Protein AF-A0A2G1YP45-F1 (afdb_monomer_lite)

Sequence (117 aa):
YQQYSEYLELEKELKELEDMEASATAVKEVKQEVKEKPKTLKITFKEKIALEKLPQEIEKLELQMEEKNKCLGDPKCYEDIGISQLASELGKLEELYEQKVEELLTIEEKEEEIGLS

pLDDT: mean 83.32, std 13.91, range [46.44, 97.31]

Secondary structure (DSSP, 8-state):
---HHHHHHHHHHHHHHHHHHHHHHTTTTS-----PPP------HHHHHHHHHHHHHHHHHHHHHHHHHHHHT-HHHHHHH-HHHHHHHHHHHHHHHHHHHHHHHHHHHHHHHHHH-

Foldseek 3Di:
DDPPVRVVVVVVVVVVVVVVVVVVVVVPPPDPDPPPPPPLLDQDPVLVVLLVCLVVVLVVLVVVLVVLVVLVVDPVSCVVVPPVNSVVVSVVSVVVSVVSVVSNVVSVVSVVVNVVD

Structure (mmCIF, N/CA/C/O backbone):
data_AF-A0A2G1YP45-F1
#
_entry.id   AF-A0A2G1YP45-F1
#
loop_
_atom_site.group_PDB
_atom_site.id
_atom_site.type_symbol
_atom_site.label_atom_id
_atom_site.label_alt_id
_atom_site.label_comp_id
_atom_site.label_asym_id
_atom_site.label_entity_id
_atom_site.label_seq_id
_atom_site.pdbx_PDB_ins_code
_atom_site.Cartn_x
_atom_site.Cartn_y
_atom_site.Cartn_z
_atom_site.occupancy
_atom_site.B_iso_or_equiv
_atom_site.auth_seq_id
_atom_site.auth_comp_id
_atom_site.auth_asym_id
_atom_site.auth_atom_id
_atom_site.pdbx_PDB_model_num
ATOM 1 N N . TYR A 1 1 ? 13.784 -19.510 39.960 1.00 58.16 1 TYR A N 1
ATOM 2 C CA . TYR A 1 1 ? 14.522 -18.855 41.055 1.00 58.16 1 TYR A CA 1
ATOM 3 C C . TYR A 1 1 ? 15.089 -17.580 40.462 1.00 58.16 1 TYR A C 1
ATOM 5 O O . TYR A 1 1 ? 16.087 -17.663 39.760 1.00 58.16 1 TYR A O 1
ATOM 13 N N . GLN A 1 2 ? 14.373 -16.461 40.592 1.00 59.72 2 GLN A N 1
ATOM 14 C CA . GLN A 1 2 ? 14.903 -15.157 40.178 1.00 59.72 2 GLN A CA 1
ATOM 15 C C . GLN A 1 2 ? 15.975 -14.744 41.186 1.00 59.72 2 GLN A C 1
ATOM 17 O O . GLN A 1 2 ? 15.852 -15.050 42.376 1.00 59.72 2 GLN A O 1
ATOM 22 N N . GLN A 1 3 ? 17.062 -14.140 40.711 1.00 82.00 3 GLN A N 1
ATOM 23 C CA . GLN A 1 3 ? 18.132 -13.698 41.604 1.00 82.00 3 GLN A CA 1
ATOM 24 C C . GLN A 1 3 ? 17.596 -12.564 42.486 1.00 82.00 3 GLN A C 1
ATOM 26 O O . GLN A 1 3 ? 16.821 -11.730 42.032 1.00 82.00 3 GLN A O 1
ATOM 31 N N . TYR A 1 4 ? 18.008 -12.509 43.753 1.00 80.19 4 TYR A N 1
ATOM 32 C CA . TYR A 1 4 ? 17.551 -11.465 44.683 1.00 80.19 4 TYR A CA 1
ATOM 33 C C . TYR A 1 4 ? 17.834 -10.043 44.158 1.00 80.19 4 TYR A C 1
ATOM 35 O O . TYR A 1 4 ? 17.067 -9.122 44.416 1.00 80.19 4 TYR A O 1
ATOM 43 N N . SER A 1 5 ? 18.898 -9.881 43.366 1.00 82.31 5 SER A N 1
ATOM 44 C CA . SER A 1 5 ? 19.215 -8.633 42.666 1.00 82.31 5 SER A CA 1
ATOM 45 C C . SER A 1 5 ? 18.177 -8.253 41.610 1.00 82.31 5 SER A C 1
ATOM 47 O O . SER A 1 5 ? 17.831 -7.087 41.511 1.00 82.31 5 SER A O 1
ATOM 49 N N . GLU A 1 6 ? 17.662 -9.2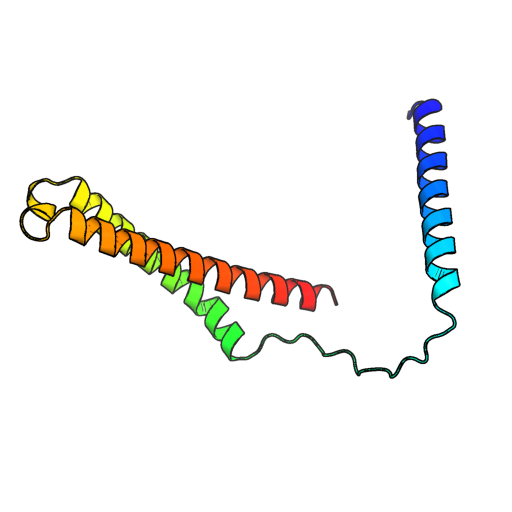32 40.865 1.00 81.62 6 GLU A N 1
ATOM 50 C CA . GLU A 1 6 ? 16.610 -9.038 39.859 1.00 81.62 6 GLU A CA 1
ATOM 51 C C . GLU A 1 6 ? 15.310 -8.578 40.526 1.00 81.62 6 GLU A C 1
ATOM 53 O O . GLU A 1 6 ? 14.677 -7.634 40.072 1.00 81.62 6 GLU A O 1
ATOM 58 N N . TYR A 1 7 ? 14.938 -9.206 41.646 1.00 86.88 7 TYR A N 1
ATOM 59 C CA . TYR A 1 7 ? 13.745 -8.827 42.405 1.00 86.88 7 TYR A CA 1
ATOM 60 C C . TYR A 1 7 ? 13.839 -7.392 42.948 1.00 86.88 7 TYR A C 1
ATOM 62 O O . TYR A 1 7 ? 12.882 -6.628 42.852 1.00 86.88 7 TYR A O 1
ATOM 70 N N . LEU A 1 8 ? 15.005 -7.009 43.475 1.00 86.56 8 LEU A N 1
ATOM 71 C CA . LEU A 1 8 ? 15.242 -5.660 43.993 1.00 86.56 8 LEU A CA 1
ATOM 72 C C . LEU A 1 8 ? 15.204 -4.595 42.883 1.00 86.56 8 LEU A C 1
ATOM 74 O O . LEU A 1 8 ? 14.763 -3.470 43.109 1.00 86.56 8 LEU A O 1
ATOM 78 N N . GLU A 1 9 ? 15.686 -4.944 41.691 1.00 88.50 9 GLU A N 1
ATOM 79 C CA . GLU A 1 9 ? 15.658 -4.069 40.517 1.00 88.50 9 GLU A CA 1
ATOM 80 C C . GLU A 1 9 ? 14.221 -3.868 40.015 1.00 88.50 9 GLU A C 1
ATOM 82 O O . GLU A 1 9 ? 13.802 -2.729 39.818 1.00 88.50 9 GLU A O 1
ATOM 87 N N . LEU A 1 10 ? 13.433 -4.947 39.962 1.00 87.56 10 LEU A N 1
ATOM 88 C CA . LEU A 1 10 ? 11.997 -4.921 39.666 1.00 87.56 10 LEU A CA 1
ATOM 89 C C . LEU A 1 10 ? 11.196 -4.063 40.660 1.00 87.56 10 LEU A C 1
ATOM 91 O O . LEU A 1 10 ? 10.355 -3.273 40.240 1.00 87.56 10 LEU A O 1
ATOM 95 N N . GLU A 1 11 ? 11.453 -4.171 41.969 1.00 86.12 11 GLU A N 1
ATOM 96 C CA . GLU A 1 11 ? 10.784 -3.329 42.978 1.00 86.12 11 GLU A CA 1
ATOM 97 C C . GLU A 1 11 ? 11.096 -1.840 42.793 1.00 86.12 11 GLU A C 1
ATOM 99 O O . GLU A 1 11 ? 10.234 -0.984 43.007 1.00 86.12 11 GLU A O 1
ATOM 104 N N . LYS A 1 12 ? 12.331 -1.521 42.397 1.00 89.56 12 LYS A N 1
ATOM 105 C CA . LYS A 1 12 ? 12.749 -0.143 42.156 1.00 89.56 12 LYS A CA 1
ATOM 106 C C . LYS A 1 12 ? 12.066 0.434 40.915 1.00 89.56 12 LYS A C 1
ATOM 108 O O . LYS A 1 12 ? 11.569 1.555 40.977 1.00 89.56 12 LYS A O 1
ATOM 113 N N . GLU A 1 13 ? 12.005 -0.338 39.835 1.00 88.19 13 GLU A N 1
ATOM 114 C CA . GLU A 1 13 ? 11.351 0.056 38.585 1.00 88.19 13 GLU A CA 1
ATOM 115 C C . GLU A 1 13 ? 9.840 0.266 38.783 1.00 88.19 13 GLU A C 1
ATOM 117 O O . GLU A 1 13 ? 9.288 1.274 38.340 1.00 88.19 13 GLU A O 1
ATOM 122 N N . LEU A 1 14 ? 9.178 -0.614 39.551 1.00 90.12 14 LEU A N 1
ATOM 123 C CA . LEU A 1 14 ? 7.764 -0.452 39.913 1.00 90.12 14 LEU A CA 1
ATOM 124 C C . LEU A 1 14 ? 7.516 0.858 40.671 1.00 90.12 14 LEU A C 1
ATOM 126 O O . LEU A 1 14 ? 6.540 1.560 40.415 1.00 90.12 14 LEU A O 1
ATOM 130 N N . LYS A 1 15 ? 8.419 1.193 41.595 1.00 89.62 15 LYS A N 1
ATOM 131 C CA . LYS A 1 15 ? 8.312 2.397 42.416 1.00 89.62 15 LYS A CA 1
ATOM 132 C C . LYS A 1 15 ? 8.523 3.678 41.613 1.00 89.62 15 LYS A C 1
ATOM 134 O O . LYS A 1 15 ? 7.806 4.651 41.821 1.00 89.62 15 LYS A O 1
ATOM 139 N N . GLU A 1 16 ? 9.468 3.668 40.676 1.00 88.31 16 GLU A N 1
ATOM 140 C CA . GLU A 1 16 ? 9.691 4.787 39.756 1.00 88.31 16 GLU A CA 1
ATOM 141 C C . GLU A 1 16 ? 8.450 5.041 38.875 1.00 88.31 16 GLU A C 1
ATOM 143 O O . GLU A 1 16 ? 8.081 6.198 38.659 1.00 88.31 16 GLU A O 1
ATOM 148 N N . LEU A 1 17 ? 7.750 3.985 38.439 1.00 86.19 17 LEU A N 1
ATOM 149 C CA . LEU A 1 17 ? 6.483 4.099 37.703 1.00 86.19 17 LEU A CA 1
ATOM 150 C C . LEU A 1 17 ? 5.333 4.647 38.566 1.00 86.19 17 LEU A C 1
ATOM 152 O O . LEU A 1 17 ? 4.610 5.536 38.109 1.00 86.19 17 LEU A O 1
ATOM 156 N N . GLU A 1 18 ? 5.181 4.171 39.806 1.00 87.75 18 GLU A N 1
ATOM 157 C CA . GLU A 1 18 ? 4.173 4.688 40.750 1.00 87.75 18 GLU A CA 1
ATOM 158 C C . GLU A 1 18 ? 4.387 6.181 41.048 1.00 87.75 18 GLU A C 1
ATOM 160 O O . GLU A 1 18 ? 3.435 6.967 41.039 1.00 87.75 18 GLU A O 1
ATOM 165 N N . ASP A 1 19 ? 5.638 6.601 41.255 1.00 87.25 19 ASP A N 1
ATOM 166 C CA . ASP A 1 19 ? 5.986 8.001 41.511 1.00 87.25 19 ASP A CA 1
ATOM 167 C C . ASP A 1 19 ? 5.682 8.891 40.288 1.00 87.25 19 ASP A C 1
ATOM 169 O O . ASP A 1 19 ? 5.178 10.016 40.424 1.00 87.25 19 ASP A O 1
ATOM 173 N N . MET A 1 20 ? 5.923 8.383 39.073 1.00 81.00 20 MET A N 1
ATOM 174 C CA . MET A 1 20 ? 5.536 9.063 37.834 1.00 81.00 20 MET A CA 1
ATO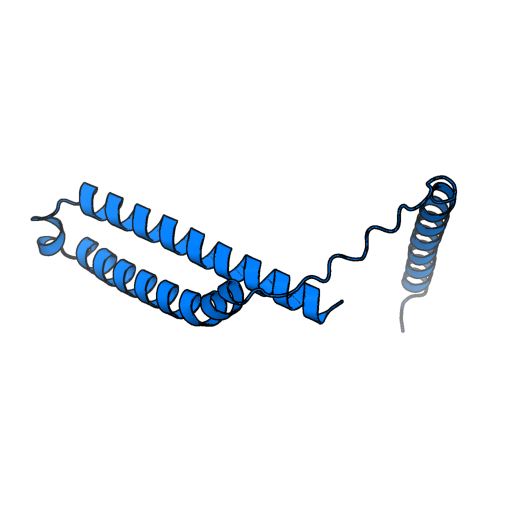M 175 C C . MET A 1 20 ? 4.012 9.209 37.717 1.00 81.00 20 MET A C 1
ATOM 177 O O . MET A 1 20 ? 3.533 10.304 37.404 1.00 81.00 20 MET A O 1
ATOM 181 N N . GLU A 1 21 ? 3.239 8.161 38.011 1.00 79.88 21 GLU A N 1
ATOM 182 C CA . GLU A 1 21 ? 1.771 8.197 37.970 1.00 79.88 21 GLU A CA 1
ATOM 183 C C . GLU A 1 21 ? 1.185 9.170 39.010 1.00 79.88 21 GLU A C 1
ATOM 185 O O . GLU A 1 21 ? 0.291 9.972 38.699 1.00 79.88 21 GLU A O 1
ATOM 190 N N . ALA A 1 22 ? 1.740 9.179 40.224 1.00 80.56 22 ALA A N 1
ATOM 191 C CA . ALA A 1 22 ? 1.368 10.113 41.284 1.00 80.56 22 ALA A CA 1
ATOM 192 C C . ALA A 1 22 ? 1.632 11.575 40.878 1.00 80.56 22 ALA A C 1
ATOM 194 O O . ALA A 1 22 ? 0.812 12.466 41.121 1.00 80.56 22 ALA A O 1
ATOM 195 N N . SER A 1 23 ? 2.750 11.834 40.192 1.00 73.25 23 SER A N 1
ATOM 196 C CA . SER A 1 23 ? 3.065 13.175 39.689 1.00 73.25 23 SER A CA 1
ATOM 197 C C . SER A 1 23 ? 2.133 13.615 38.547 1.00 73.25 23 SER A C 1
ATOM 199 O O . SER A 1 23 ? 1.744 14.783 38.473 1.00 73.25 23 SER A O 1
ATOM 201 N N . ALA A 1 24 ? 1.705 12.680 37.692 1.00 71.31 24 ALA A N 1
ATOM 202 C CA . ALA A 1 24 ? 0.802 12.944 36.573 1.00 71.31 24 ALA A CA 1
ATOM 203 C C . ALA A 1 24 ? -0.658 13.167 37.010 1.00 71.31 24 ALA A C 1
ATOM 205 O O . ALA A 1 24 ? -1.412 13.871 36.330 1.00 71.31 24 ALA A O 1
ATOM 206 N N . THR A 1 25 ? -1.075 12.587 38.139 1.00 64.50 25 THR A N 1
ATOM 207 C CA . THR A 1 25 ? -2.427 12.751 38.699 1.00 64.50 25 THR A CA 1
ATOM 208 C C . THR A 1 25 ? -2.592 14.059 39.477 1.00 64.50 25 THR A C 1
ATOM 210 O O . THR A 1 25 ? -3.642 14.691 39.361 1.00 64.50 25 THR A O 1
ATOM 213 N N . ALA A 1 26 ? -1.545 14.555 40.148 1.00 59.69 26 ALA A N 1
ATOM 214 C CA . ALA A 1 26 ? -1.579 15.827 40.884 1.00 59.69 26 ALA A CA 1
ATOM 215 C C . ALA A 1 26 ? -1.804 17.081 40.002 1.00 59.69 26 ALA A C 1
ATOM 217 O O . ALA A 1 26 ? -2.209 18.129 40.500 1.00 59.69 26 ALA A O 1
ATOM 218 N N . VAL A 1 27 ? -1.583 16.994 38.683 1.00 55.94 27 VAL A N 1
ATOM 219 C CA . VAL A 1 27 ? -1.770 18.116 37.736 1.00 55.94 27 VAL A CA 1
ATOM 220 C C . VAL A 1 27 ? -3.207 18.187 37.180 1.00 55.94 27 VAL A C 1
ATOM 222 O O . VAL A 1 27 ? -3.584 19.176 36.549 1.00 55.94 27 VAL A O 1
ATOM 225 N N . LYS A 1 28 ? -4.050 17.171 37.417 1.00 53.56 28 LYS A N 1
ATOM 226 C CA . LYS A 1 28 ? -5.362 17.044 36.753 1.00 53.56 28 LYS A CA 1
ATOM 227 C C . LYS A 1 28 ? -6.537 17.721 37.472 1.00 53.56 28 LYS A C 1
ATOM 229 O O . LYS A 1 28 ? -7.605 17.828 36.877 1.00 53.56 28 LYS A O 1
ATOM 234 N N . GLU A 1 29 ? -6.373 18.246 38.687 1.00 53.31 29 GLU A N 1
ATOM 235 C CA . GLU A 1 29 ? -7.513 18.778 39.463 1.00 53.31 29 GLU A CA 1
ATOM 236 C C . GLU A 1 29 ? -7.977 20.201 39.082 1.00 53.31 29 GLU A C 1
ATOM 238 O O . GLU A 1 29 ? -8.956 20.698 39.637 1.00 53.31 29 GLU A O 1
ATOM 243 N N . VAL A 1 30 ? -7.358 20.867 38.097 1.00 54.19 30 VAL A N 1
ATOM 244 C CA . VAL A 1 30 ? -7.814 22.193 37.629 1.00 54.19 30 VAL A CA 1
ATOM 245 C C . VAL A 1 30 ? -7.922 22.254 36.107 1.00 54.19 30 VAL A C 1
ATOM 247 O O . VAL A 1 30 ? -7.233 23.015 35.431 1.00 54.19 30 VAL A O 1
ATOM 250 N N . LYS A 1 31 ? -8.841 21.479 35.532 1.00 49.53 31 LYS A N 1
ATOM 251 C CA . LYS A 1 31 ? -9.452 21.855 34.252 1.00 49.53 31 LYS A CA 1
ATOM 252 C C . LYS A 1 31 ? -10.847 21.262 34.167 1.00 49.53 31 LYS A C 1
ATOM 254 O O . LYS A 1 31 ? -11.013 20.056 34.065 1.00 49.53 31 LYS A O 1
ATOM 259 N N . GLN A 1 32 ? -11.847 22.137 34.242 1.00 48.75 32 GLN A N 1
ATOM 260 C CA . GLN A 1 32 ? -13.242 21.803 33.987 1.00 48.75 32 GLN A CA 1
ATOM 261 C C . GLN A 1 32 ? -13.345 21.092 32.635 1.00 48.75 32 GLN A C 1
ATOM 263 O O . GLN A 1 32 ? -13.187 21.709 31.580 1.00 48.75 32 GLN A O 1
ATOM 268 N N . GLU A 1 33 ? -13.597 19.788 32.682 1.00 47.28 33 GLU A N 1
ATOM 269 C CA . GLU A 1 33 ? -13.970 18.996 31.525 1.00 47.28 33 GLU A CA 1
ATOM 270 C C . GLU A 1 33 ? -15.327 19.489 31.022 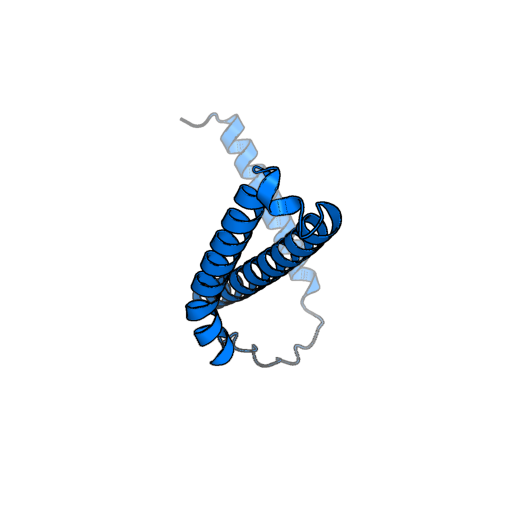1.00 47.28 33 GLU A C 1
ATOM 272 O O . GLU A 1 33 ? -16.394 19.132 31.531 1.00 47.28 33 GLU A O 1
ATOM 277 N N . VAL A 1 34 ? -15.297 20.285 29.954 1.00 46.44 34 VAL A N 1
ATOM 278 C CA . VAL A 1 34 ? -16.329 20.150 28.933 1.00 46.44 34 VAL A CA 1
ATOM 279 C C . VAL A 1 34 ? -16.214 18.701 28.476 1.00 46.44 34 VAL A C 1
ATOM 281 O O . VAL A 1 34 ? -15.291 18.364 27.741 1.00 46.44 34 VAL A O 1
ATOM 284 N N . LYS A 1 35 ? -17.094 17.827 28.979 1.00 52.41 35 LYS A N 1
ATOM 285 C CA . LYS A 1 35 ? -17.258 16.469 28.459 1.00 52.41 35 LYS A CA 1
ATOM 286 C C . LYS A 1 35 ? -17.686 16.593 27.000 1.00 52.41 35 LYS A C 1
ATOM 288 O O . LYS A 1 35 ? -18.879 16.610 26.689 1.00 52.41 35 LYS A O 1
ATOM 293 N N . GLU A 1 36 ? -16.715 16.726 26.102 1.00 56.50 36 GLU A N 1
ATOM 294 C CA . GLU A 1 36 ? -16.908 16.345 24.718 1.00 56.50 36 GLU A CA 1
ATOM 295 C C . GLU A 1 36 ? -17.383 14.897 24.765 1.00 56.50 36 GLU A C 1
ATOM 297 O O . GLU A 1 36 ? -16.751 14.031 25.371 1.00 56.50 36 GLU A O 1
ATOM 302 N N . LYS A 1 37 ? -18.577 14.652 24.221 1.00 53.97 37 LYS A N 1
ATOM 303 C CA . LYS A 1 37 ? -19.097 13.293 24.088 1.00 53.97 37 LYS A CA 1
ATOM 304 C C . LYS A 1 37 ? -17.990 12.471 23.423 1.00 53.97 37 LYS A C 1
ATOM 306 O O . LYS A 1 37 ? -17.497 12.941 22.392 1.00 53.97 37 LYS A O 1
ATOM 311 N N . PRO A 1 38 ? -17.601 11.305 23.971 1.00 55.81 38 PRO A N 1
ATOM 312 C CA . PRO A 1 38 ? -16.589 10.479 23.334 1.00 55.81 38 PRO A CA 1
ATOM 313 C C . PRO A 1 38 ? -17.054 10.254 21.899 1.00 55.81 38 PRO A C 1
ATOM 315 O O . PRO A 1 38 ? -18.167 9.768 21.666 1.00 55.81 38 PRO A O 1
ATOM 318 N N . LYS A 1 39 ? -16.268 10.737 20.932 1.00 60.03 39 LYS A N 1
ATOM 319 C CA . LYS A 1 39 ? -16.547 10.486 19.522 1.00 60.03 39 LYS A CA 1
ATOM 320 C C . LYS A 1 39 ? -16.442 8.980 19.384 1.00 60.03 39 LYS A C 1
ATOM 322 O O . LYS A 1 39 ? -15.345 8.447 19.457 1.00 60.03 39 LYS A O 1
ATOM 327 N N . THR A 1 40 ? -17.579 8.300 19.264 1.00 61.75 40 THR A N 1
ATOM 328 C CA . THR A 1 40 ? -17.580 6.864 19.001 1.00 61.75 40 THR A CA 1
ATOM 329 C C . THR A 1 40 ? -16.850 6.680 17.682 1.00 61.75 40 THR A C 1
ATOM 331 O O . THR A 1 40 ? -17.386 7.065 16.635 1.00 61.75 40 THR A O 1
ATOM 334 N N . LEU A 1 41 ? -15.623 6.174 17.742 1.00 70.88 41 LEU A N 1
ATOM 335 C CA . LEU A 1 41 ? -14.901 5.746 16.563 1.00 70.88 41 LEU A CA 1
ATOM 336 C C . LEU A 1 41 ? -15.764 4.643 15.942 1.00 70.88 41 LEU A C 1
ATOM 338 O O . LEU A 1 41 ? -16.205 3.710 16.609 1.00 70.88 41 LEU A O 1
ATOM 342 N N . LYS A 1 42 ? -16.170 4.844 14.693 1.00 83.62 42 LYS A N 1
ATOM 343 C CA . LYS A 1 42 ? -16.963 3.877 13.937 1.00 83.62 42 LYS A CA 1
ATOM 344 C C . LYS A 1 42 ? -16.389 3.809 12.538 1.00 83.62 42 LYS A C 1
ATOM 346 O O . LYS A 1 42 ? -16.144 4.853 11.927 1.00 83.62 42 LYS A O 1
ATOM 351 N N . ILE A 1 43 ? -16.240 2.591 12.029 1.00 88.12 43 ILE A N 1
ATOM 352 C CA . ILE A 1 43 ? -15.983 2.357 10.613 1.00 88.12 43 ILE A CA 1
ATOM 353 C C . ILE A 1 43 ? -17.211 2.828 9.831 1.00 88.12 43 ILE A C 1
ATOM 355 O O . ILE A 1 43 ? -18.349 2.408 10.070 1.00 88.12 43 ILE A O 1
ATOM 359 N N . THR A 1 44 ? -16.984 3.753 8.911 1.00 90.25 44 THR A N 1
ATOM 360 C CA . THR A 1 44 ? -18.001 4.281 8.010 1.00 90.25 44 THR A CA 1
ATOM 361 C C . THR A 1 44 ? -18.320 3.264 6.916 1.00 90.25 44 THR A C 1
ATOM 363 O O . THR A 1 44 ? -17.524 2.389 6.594 1.00 90.25 44 THR A O 1
ATOM 366 N N . PHE A 1 45 ? -19.490 3.384 6.285 1.00 91.31 45 PHE A N 1
ATOM 367 C CA . PHE A 1 45 ? -19.875 2.485 5.189 1.00 91.31 45 PHE A CA 1
ATOM 368 C C . PHE A 1 45 ? -18.867 2.483 4.025 1.00 91.31 45 PHE A C 1
ATOM 370 O O . PHE A 1 45 ? -18.656 1.452 3.398 1.00 91.31 45 PHE A O 1
ATOM 377 N N . LYS A 1 46 ? -18.222 3.627 3.761 1.00 90.88 46 LYS A N 1
ATOM 378 C CA . LYS A 1 46 ? -17.185 3.739 2.729 1.00 90.88 46 LYS A CA 1
ATOM 379 C C . LYS A 1 46 ? -15.935 2.940 3.093 1.00 90.88 46 LYS A C 1
ATOM 381 O O . LYS A 1 46 ? -15.434 2.217 2.246 1.00 90.88 46 LYS A O 1
ATOM 386 N N . GLU A 1 47 ? -15.492 3.036 4.344 1.00 91.69 47 GLU A N 1
ATOM 387 C CA . GLU A 1 47 ? -14.330 2.300 4.856 1.00 91.69 47 GLU A CA 1
ATOM 388 C C . GLU A 1 47 ? -14.579 0.784 4.857 1.00 91.69 47 GLU A C 1
ATOM 390 O O . GLU A 1 47 ? -13.698 0.031 4.468 1.00 91.69 47 GLU A O 1
ATOM 395 N N . LYS A 1 48 ? -15.805 0.324 5.157 1.00 91.44 48 LYS A N 1
ATOM 396 C CA . LYS A 1 48 ? -16.157 -1.107 5.026 1.00 91.44 48 LYS A CA 1
ATOM 397 C C . LYS A 1 48 ? -15.994 -1.627 3.603 1.00 91.44 48 LYS A C 1
ATOM 399 O O . LYS A 1 48 ? -15.447 -2.698 3.396 1.00 91.44 48 LYS A O 1
ATOM 404 N N . ILE A 1 49 ? -16.469 -0.858 2.625 1.00 94.38 49 ILE A N 1
ATOM 405 C CA . ILE A 1 49 ? -16.308 -1.216 1.213 1.00 94.38 49 ILE A CA 1
ATOM 406 C C . ILE A 1 49 ? -14.826 -1.180 0.821 1.00 94.38 49 ILE A C 1
ATOM 408 O O . ILE A 1 49 ? -14.390 -1.990 0.008 1.00 94.38 49 ILE A O 1
ATOM 412 N N . ALA A 1 50 ? -14.062 -0.230 1.363 1.00 93.06 50 ALA A N 1
ATOM 413 C CA . ALA A 1 50 ? -12.636 -0.117 1.100 1.00 93.06 50 ALA A CA 1
ATOM 414 C C . ALA A 1 50 ? -11.867 -1.337 1.634 1.00 93.06 50 ALA A C 1
ATOM 416 O O . ALA A 1 50 ? -11.082 -1.891 0.879 1.00 93.06 50 ALA A O 1
ATOM 417 N N . LEU A 1 51 ? -12.171 -1.841 2.836 1.00 93.25 51 LEU A N 1
ATOM 418 C CA . LEU A 1 51 ? -11.585 -3.084 3.371 1.00 93.25 51 LEU A CA 1
ATOM 419 C C . LEU A 1 51 ? -11.807 -4.301 2.456 1.00 93.25 51 LEU A C 1
ATOM 421 O O . LEU A 1 51 ? -10.943 -5.162 2.350 1.00 93.25 51 LEU A O 1
ATOM 425 N N . GLU A 1 52 ? -12.942 -4.369 1.754 1.00 93.62 52 GLU A N 1
ATOM 426 C CA . GLU A 1 52 ? -13.216 -5.456 0.802 1.00 93.62 52 GLU A CA 1
ATOM 427 C C . GLU A 1 52 ? -12.509 -5.262 -0.551 1.00 93.62 52 GLU A C 1
ATOM 429 O O . GLU A 1 52 ? -12.146 -6.235 -1.213 1.00 93.62 52 GLU A O 1
ATOM 434 N N . LYS A 1 53 ? -12.349 -4.010 -0.999 1.00 95.38 53 LYS A N 1
ATOM 435 C CA . LYS A 1 53 ? -11.865 -3.685 -2.352 1.00 95.38 53 LYS A CA 1
ATOM 436 C C . LYS A 1 53 ? -10.377 -3.398 -2.433 1.00 95.38 53 LYS A C 1
ATOM 438 O O . LYS A 1 53 ? -9.760 -3.798 -3.413 1.00 95.38 53 LYS A O 1
ATOM 443 N N . LEU A 1 54 ? -9.814 -2.703 -1.449 1.00 94.75 54 LEU A N 1
ATOM 444 C CA . LEU A 1 54 ? -8.405 -2.319 -1.430 1.00 94.75 54 LEU A CA 1
ATOM 445 C C . LEU A 1 54 ? -7.481 -3.531 -1.604 1.00 94.75 54 LEU A C 1
ATOM 447 O O . LEU A 1 54 ? -6.617 -3.439 -2.469 1.00 94.75 54 LEU A O 1
ATOM 451 N N . PRO A 1 55 ? -7.696 -4.690 -0.947 1.00 95.94 55 PRO A N 1
ATOM 452 C CA . PRO A 1 55 ? -6.863 -5.871 -1.188 1.00 95.94 55 PRO A CA 1
ATOM 453 C C . PRO A 1 55 ? -6.877 -6.326 -2.655 1.00 95.94 55 PRO A C 1
ATOM 455 O O . PRO A 1 55 ? -5.836 -6.622 -3.230 1.00 95.94 55 PRO A O 1
ATOM 458 N N . GLN A 1 56 ? -8.047 -6.304 -3.303 1.00 96.12 56 GLN A N 1
ATOM 459 C CA . GLN A 1 56 ? -8.186 -6.677 -4.717 1.00 96.12 56 GLN A CA 1
ATOM 460 C C . GLN A 1 56 ? -7.550 -5.645 -5.658 1.00 96.12 56 GLN A C 1
ATOM 462 O O . 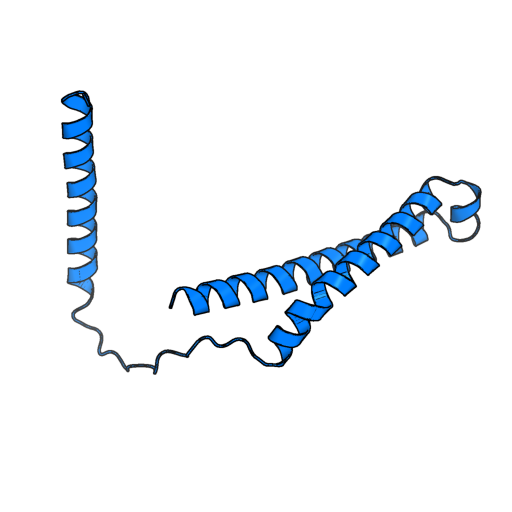GLN A 1 56 ? -7.008 -5.995 -6.707 1.00 96.12 56 GLN A O 1
ATOM 467 N N . GLU A 1 57 ? -7.652 -4.358 -5.319 1.00 94.56 57 GLU A N 1
ATOM 468 C CA . GLU A 1 57 ? -7.003 -3.279 -6.066 1.00 94.56 57 GLU A CA 1
ATOM 469 C C . GLU A 1 57 ? -5.478 -3.390 -5.967 1.00 94.56 57 GLU A C 1
ATOM 471 O O . GLU A 1 57 ? -4.803 -3.246 -6.985 1.00 94.56 57 GLU A O 1
ATOM 476 N N . ILE A 1 58 ? -4.957 -3.705 -4.779 1.00 95.12 58 ILE A N 1
ATOM 477 C CA . ILE A 1 58 ? -3.532 -3.912 -4.508 1.00 95.12 58 ILE A CA 1
ATOM 478 C C . ILE A 1 58 ? -3.003 -5.106 -5.312 1.00 95.12 58 ILE A C 1
ATOM 480 O O . ILE A 1 58 ? -2.083 -4.919 -6.103 1.00 95.12 58 ILE A O 1
ATOM 484 N N . GLU A 1 59 ? -3.641 -6.281 -5.241 1.00 95.50 59 GLU A N 1
ATOM 485 C CA . GLU A 1 59 ? -3.241 -7.458 -6.039 1.00 95.50 59 GLU A CA 1
ATOM 486 C C . GLU A 1 59 ? -3.220 -7.158 -7.547 1.00 95.50 59 GLU A C 1
ATOM 488 O O . GLU A 1 59 ? -2.339 -7.591 -8.295 1.00 95.50 59 GLU A O 1
ATOM 493 N N . LYS A 1 60 ? -4.199 -6.385 -8.028 1.00 95.56 60 LYS A N 1
ATOM 494 C CA . LYS A 1 60 ? -4.251 -5.988 -9.436 1.00 95.56 60 LYS A CA 1
ATOM 495 C C . LYS A 1 60 ? -3.088 -5.067 -9.808 1.00 95.56 60 LYS A C 1
ATOM 497 O O . LYS A 1 60 ? -2.552 -5.206 -10.908 1.00 95.56 60 LYS A O 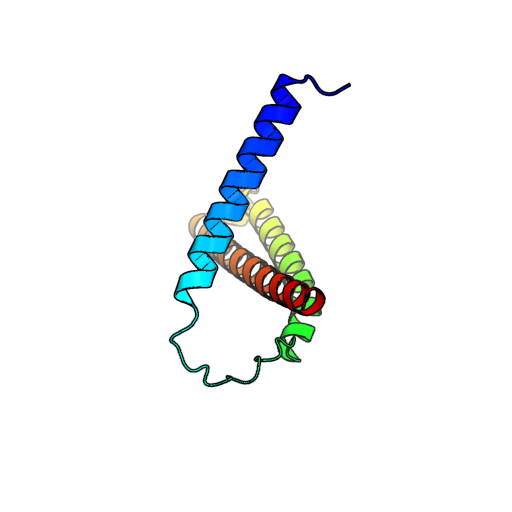1
ATOM 502 N N . LEU A 1 61 ? -2.723 -4.128 -8.935 1.00 95.06 61 LEU A N 1
ATOM 503 C CA . LEU A 1 61 ? -1.571 -3.248 -9.140 1.00 95.06 61 LEU A CA 1
ATOM 504 C C . LEU A 1 61 ? -0.269 -4.052 -9.163 1.00 95.06 61 LEU A C 1
ATOM 506 O O . LEU A 1 61 ? 0.538 -3.847 -10.067 1.00 95.06 61 LEU A O 1
ATOM 510 N N . GLU A 1 62 ? -0.105 -5.019 -8.258 1.00 93.12 62 GLU A N 1
ATOM 511 C CA . GLU A 1 62 ? 1.056 -5.918 -8.237 1.00 93.12 62 GLU A CA 1
ATOM 512 C C . GLU A 1 62 ? 1.190 -6.696 -9.548 1.00 93.12 62 GLU A C 1
ATOM 514 O O . GLU A 1 62 ? 2.268 -6.739 -10.142 1.00 93.12 62 GLU A O 1
ATOM 519 N N . LEU A 1 63 ? 0.083 -7.239 -10.060 1.00 95.19 63 LEU A N 1
ATOM 520 C CA . LEU A 1 63 ? 0.084 -7.976 -11.322 1.00 95.19 63 LEU A CA 1
ATOM 521 C C . LEU A 1 63 ? 0.455 -7.069 -12.507 1.00 95.19 63 LEU A C 1
ATOM 523 O O . LEU A 1 63 ? 1.253 -7.453 -13.361 1.00 95.19 63 LEU A O 1
ATOM 527 N N . GLN A 1 64 ? -0.057 -5.834 -12.530 1.00 93.06 64 GLN A N 1
ATOM 528 C CA . GLN A 1 64 ? 0.300 -4.838 -13.547 1.00 93.06 64 GLN A CA 1
ATOM 529 C C . GLN A 1 64 ? 1.780 -4.435 -13.476 1.00 93.06 64 GLN A C 1
ATOM 531 O O . GLN A 1 64 ? 2.429 -4.258 -14.512 1.00 93.06 64 GLN A O 1
ATOM 536 N N . MET A 1 65 ? 2.326 -4.288 -12.268 1.00 92.25 65 MET A N 1
ATOM 537 C CA . MET A 1 65 ? 3.746 -4.017 -12.054 1.00 92.25 65 MET A CA 1
ATOM 538 C C . MET A 1 65 ? 4.608 -5.202 -12.490 1.00 92.25 65 MET A C 1
ATOM 540 O O . MET A 1 65 ? 5.630 -4.999 -13.144 1.00 92.25 65 MET A O 1
ATOM 544 N N . GLU A 1 66 ? 4.190 -6.438 -12.208 1.00 92.69 66 GLU A N 1
ATOM 545 C CA . GLU A 1 66 ? 4.887 -7.649 -12.650 1.00 92.69 66 GLU A CA 1
ATOM 546 C C . GLU A 1 66 ? 4.927 -7.744 -14.181 1.00 92.69 66 GLU A C 1
ATOM 548 O O . GLU A 1 66 ? 5.981 -8.015 -14.762 1.00 92.69 66 GLU A O 1
ATOM 553 N N . GLU A 1 67 ? 3.811 -7.468 -14.859 1.00 90.06 67 GLU A N 1
ATOM 554 C CA . GLU A 1 67 ? 3.752 -7.422 -16.322 1.00 90.06 67 GLU A CA 1
ATOM 555 C C . GLU A 1 67 ? 4.709 -6.369 -16.901 1.00 90.06 67 GLU A C 1
ATOM 557 O O . GLU A 1 67 ? 5.456 -6.652 -17.845 1.00 90.06 67 GLU A O 1
ATOM 562 N N . LYS A 1 68 ? 4.754 -5.169 -16.311 1.00 87.06 68 LYS A N 1
ATOM 563 C CA . LYS A 1 68 ? 5.687 -4.115 -16.737 1.00 87.06 68 LYS A CA 1
ATOM 564 C C . LYS A 1 68 ? 7.145 -4.449 -16.427 1.00 87.06 68 LYS A C 1
ATOM 566 O O . LYS A 1 68 ? 8.013 -4.170 -17.252 1.00 87.06 68 LYS A O 1
ATOM 571 N N . ASN A 1 69 ? 7.425 -5.101 -15.302 1.00 87.62 69 ASN A N 1
ATOM 572 C CA . ASN A 1 69 ? 8.770 -5.568 -14.965 1.00 87.62 69 ASN A CA 1
ATOM 573 C C . ASN A 1 69 ? 9.244 -6.681 -15.907 1.00 87.62 69 ASN A C 1
ATOM 575 O O . ASN A 1 69 ? 10.398 -6.672 -16.336 1.00 87.62 69 ASN A O 1
ATOM 579 N N . LYS A 1 70 ? 8.356 -7.594 -16.320 1.00 88.50 70 LYS A N 1
ATOM 580 C CA . LYS A 1 70 ? 8.660 -8.563 -17.387 1.00 88.50 70 LYS A CA 1
ATOM 581 C C . LYS A 1 70 ? 8.990 -7.858 -18.701 1.00 88.50 70 LYS A C 1
ATOM 583 O O . LYS A 1 70 ? 9.944 -8.245 -19.368 1.00 88.50 70 LYS A O 1
ATOM 588 N N . CYS A 1 71 ? 8.249 -6.803 -19.036 1.00 85.56 71 CYS A N 1
ATOM 589 C CA . CYS A 1 71 ? 8.509 -5.984 -20.218 1.00 85.56 71 CYS A CA 1
ATOM 590 C C . CYS A 1 71 ? 9.877 -5.278 -20.163 1.00 85.56 71 CYS A C 1
ATOM 592 O O . CYS A 1 71 ? 10.574 -5.232 -21.170 1.00 85.56 71 CYS A O 1
ATOM 594 N N . LEU A 1 72 ? 10.317 -4.795 -18.993 1.00 81.94 72 LEU A N 1
ATOM 595 C CA . LEU A 1 72 ? 11.670 -4.241 -18.818 1.00 81.94 72 LEU A CA 1
ATOM 596 C C . LEU A 1 72 ? 12.779 -5.277 -19.066 1.00 81.94 72 LEU A C 1
ATOM 598 O O . LEU A 1 72 ? 13.871 -4.914 -19.498 1.00 81.94 72 LEU A O 1
ATOM 602 N N . GLY A 1 73 ? 12.505 -6.555 -18.796 1.00 82.25 73 GLY A N 1
ATOM 603 C CA . GLY A 1 73 ? 13.437 -7.658 -19.027 1.00 82.25 73 GLY A CA 1
ATOM 604 C C . GLY A 1 73 ? 13.525 -8.137 -20.481 1.00 82.25 73 GLY A C 1
ATOM 605 O O . GLY A 1 73 ? 14.437 -8.902 -20.796 1.00 82.25 73 GLY A O 1
ATOM 606 N N . ASP A 1 74 ? 12.617 -7.703 -21.365 1.00 83.69 74 ASP A N 1
ATOM 607 C CA . ASP A 1 74 ? 12.609 -8.068 -22.787 1.00 83.69 74 ASP A CA 1
ATOM 608 C C . ASP A 1 74 ? 12.947 -6.853 -23.671 1.00 83.69 74 ASP A C 1
ATOM 610 O O . ASP A 1 74 ? 12.130 -5.932 -23.787 1.00 83.69 74 ASP A O 1
ATOM 614 N N . PRO A 1 75 ? 14.103 -6.868 -24.366 1.00 82.00 75 PRO A N 1
ATOM 615 C CA . PRO A 1 75 ? 14.507 -5.824 -25.299 1.00 82.00 75 PRO A CA 1
ATOM 616 C C . PRO A 1 75 ? 13.454 -5.412 -26.314 1.00 82.00 75 PRO A C 1
ATOM 618 O O . PRO A 1 75 ? 13.388 -4.236 -26.647 1.00 82.00 75 PRO A O 1
ATOM 621 N N . LYS A 1 76 ? 12.613 -6.348 -26.770 1.00 83.75 76 LYS A N 1
ATOM 622 C CA . LYS A 1 76 ? 11.569 -6.066 -27.762 1.00 83.75 76 LYS A CA 1
ATOM 623 C C . LYS A 1 76 ? 10.391 -5.293 -27.185 1.00 83.75 76 LYS A C 1
ATOM 625 O O . LYS A 1 76 ? 9.690 -4.615 -27.922 1.00 83.75 76 LYS A O 1
ATOM 630 N N . CYS A 1 77 ? 10.141 -5.425 -25.886 1.00 80.88 77 CYS A N 1
ATOM 631 C CA . CYS A 1 77 ? 8.944 -4.880 -25.260 1.00 80.88 77 CYS A CA 1
ATOM 632 C C . CYS A 1 77 ? 9.092 -3.385 -24.948 1.00 80.88 77 CYS A C 1
ATOM 634 O O . CYS A 1 77 ? 8.163 -2.605 -25.154 1.00 80.88 77 CYS A O 1
ATOM 636 N N . TYR A 1 78 ? 10.280 -2.959 -24.512 1.00 80.06 78 TYR A N 1
ATOM 637 C CA . TYR A 1 78 ? 10.557 -1.544 -24.263 1.00 80.06 78 TYR A CA 1
ATOM 638 C C . TYR A 1 78 ? 11.062 -0.783 -25.498 1.00 80.06 78 TYR A C 1
ATOM 640 O O . TYR A 1 78 ? 11.229 0.433 -25.413 1.00 80.06 78 TYR A O 1
ATOM 648 N N . GLU A 1 79 ? 11.326 -1.457 -26.624 1.00 81.25 79 GLU A N 1
ATOM 649 C CA . GLU A 1 79 ? 11.828 -0.824 -27.856 1.00 81.25 79 GLU A CA 1
ATOM 650 C C . GLU A 1 79 ? 10.806 0.157 -28.452 1.00 81.25 79 GLU A C 1
ATOM 652 O O . GLU A 1 79 ? 11.174 1.264 -28.842 1.00 81.25 79 GLU A O 1
ATOM 657 N N . ASP A 1 80 ? 9.520 -0.213 -28.439 1.00 73.56 80 ASP A N 1
ATOM 658 C CA . ASP A 1 80 ? 8.422 0.603 -28.977 1.00 73.56 80 ASP A CA 1
ATOM 659 C C . ASP A 1 80 ? 7.954 1.710 -28.013 1.00 73.56 80 ASP A C 1
ATOM 661 O O . ASP A 1 80 ? 7.570 2.799 -28.441 1.00 73.56 80 ASP A O 1
ATOM 665 N N . ILE A 1 81 ? 7.972 1.444 -26.702 1.00 76.88 81 ILE A N 1
ATOM 666 C CA . ILE A 1 81 ? 7.450 2.350 -25.657 1.00 76.88 81 ILE A CA 1
ATOM 667 C C . ILE A 1 81 ? 8.550 3.295 -25.137 1.00 76.88 81 ILE A C 1
ATOM 669 O O . ILE A 1 81 ? 8.305 4.448 -24.782 1.00 76.88 81 ILE A O 1
ATOM 673 N N . GLY A 1 82 ? 9.793 2.819 -25.110 1.00 85.19 82 GLY A N 1
ATOM 674 C CA . GLY A 1 82 ? 10.934 3.492 -24.508 1.00 85.19 82 GLY A CA 1
ATOM 675 C C . GLY A 1 82 ? 11.056 3.223 -23.005 1.00 85.19 82 GLY A C 1
ATOM 676 O O . GLY A 1 82 ? 10.114 3.395 -22.229 1.00 85.19 82 GLY A O 1
ATOM 677 N N . ILE A 1 83 ? 12.272 2.873 -22.574 1.00 85.38 83 ILE A N 1
ATOM 678 C CA . ILE A 1 83 ? 12.608 2.547 -21.174 1.00 85.38 83 ILE A CA 1
ATOM 679 C C . ILE A 1 83 ? 12.170 3.660 -20.211 1.00 85.38 83 ILE A C 1
ATOM 681 O O . ILE A 1 83 ? 11.632 3.384 -19.144 1.00 85.38 83 ILE A O 1
ATOM 685 N N . SER A 1 84 ? 12.363 4.928 -20.586 1.00 87.00 84 SER A N 1
ATOM 686 C CA . SER A 1 84 ? 12.016 6.069 -19.732 1.00 87.00 84 SER A CA 1
ATOM 687 C C . SER A 1 84 ? 10.511 6.206 -19.488 1.00 87.00 84 SER A C 1
ATOM 689 O O . SER A 1 84 ? 10.114 6.598 -18.393 1.00 87.00 84 SER A O 1
ATOM 691 N N . GLN A 1 85 ? 9.671 5.884 -20.477 1.00 88.56 85 GLN A N 1
ATOM 692 C CA . GLN A 1 85 ? 8.218 5.904 -20.292 1.00 88.56 85 GLN A CA 1
ATOM 693 C C . GLN A 1 85 ? 7.781 4.746 -19.398 1.00 88.56 85 GLN A C 1
ATOM 695 O O . GLN A 1 85 ? 7.048 4.967 -18.439 1.00 88.56 85 GLN A O 1
ATOM 700 N N . LEU A 1 86 ? 8.307 3.545 -19.651 1.00 87.19 86 LEU A N 1
ATOM 701 C CA . LEU A 1 86 ? 8.010 2.355 -18.856 1.00 87.19 86 LEU A CA 1
ATOM 702 C C . LEU A 1 86 ? 8.407 2.537 -17.381 1.00 87.19 86 LEU A C 1
ATOM 704 O O . LEU A 1 86 ? 7.623 2.218 -16.491 1.00 87.19 86 LEU A O 1
ATOM 708 N N . ALA A 1 87 ? 9.574 3.134 -17.124 1.00 88.75 87 ALA A N 1
ATOM 709 C CA . ALA A 1 87 ? 10.025 3.487 -15.779 1.00 88.75 87 ALA A CA 1
ATOM 710 C C . ALA A 1 87 ? 9.123 4.542 -15.114 1.00 88.75 87 ALA A C 1
ATOM 712 O O . ALA A 1 87 ? 8.809 4.428 -13.934 1.00 88.75 87 ALA A O 1
ATOM 713 N N . SER A 1 88 ? 8.664 5.553 -15.862 1.00 91.12 88 SER A N 1
ATOM 714 C CA . SER A 1 88 ? 7.732 6.552 -15.324 1.00 91.12 88 SER A CA 1
ATOM 715 C C . SER A 1 88 ? 6.371 5.948 -14.977 1.00 91.12 88 SER A C 1
ATOM 717 O O . SER A 1 88 ? 5.770 6.339 -13.980 1.00 91.12 88 SER A O 1
ATOM 719 N N . GLU A 1 89 ? 5.866 5.022 -15.791 1.00 90.75 89 GLU A N 1
ATOM 720 C CA . GLU A 1 89 ? 4.609 4.325 -15.518 1.00 90.75 89 GLU A CA 1
ATOM 721 C C . GLU A 1 89 ? 4.721 3.383 -14.323 1.00 90.7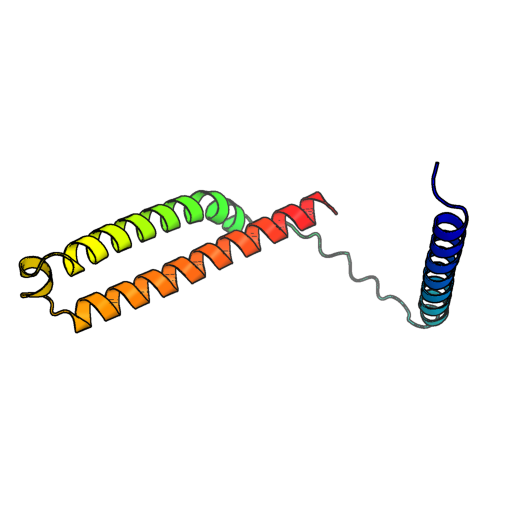5 89 GLU A C 1
ATOM 723 O O . GLU A 1 89 ? 3.805 3.353 -13.507 1.00 90.75 89 GLU A O 1
ATOM 728 N N . LEU A 1 90 ? 5.838 2.662 -14.196 1.00 92.06 90 LEU A N 1
ATOM 729 C CA . LEU A 1 90 ? 6.128 1.846 -13.017 1.00 92.06 90 LEU A CA 1
ATOM 730 C C . LEU A 1 90 ? 6.178 2.693 -11.748 1.00 92.06 90 LEU A C 1
ATOM 732 O O . LEU A 1 90 ? 5.471 2.367 -10.807 1.00 92.06 90 LEU A O 1
ATOM 736 N N . GLY A 1 91 ? 6.883 3.827 -11.760 1.00 93.56 91 GLY A N 1
ATOM 737 C CA . GLY A 1 91 ? 6.932 4.712 -10.591 1.00 93.56 91 GLY A CA 1
ATOM 738 C C . GLY A 1 91 ? 5.556 5.249 -10.178 1.00 93.56 91 GLY A C 1
ATOM 739 O O . GLY A 1 91 ? 5.261 5.360 -8.995 1.00 93.56 91 GLY A O 1
ATOM 740 N N . LYS A 1 92 ? 4.664 5.527 -11.140 1.00 95.50 92 LYS A N 1
ATOM 741 C CA . LYS A 1 92 ? 3.274 5.917 -10.833 1.00 95.50 92 LYS A CA 1
ATOM 742 C C . LYS A 1 92 ? 2.452 4.767 -10.254 1.00 95.50 92 LYS A C 1
ATOM 744 O O . LYS A 1 92 ? 1.569 5.013 -9.440 1.00 95.50 92 LYS A O 1
ATOM 749 N N . LEU A 1 93 ? 2.684 3.540 -10.721 1.00 95.12 93 LEU A N 1
ATOM 750 C CA . LEU A 1 93 ? 2.018 2.353 -10.184 1.00 95.12 93 LEU A CA 1
ATOM 751 C C . LEU A 1 93 ? 2.511 2.034 -8.773 1.00 95.12 93 LEU A C 1
ATOM 753 O O . LEU A 1 93 ? 1.683 1.723 -7.928 1.00 95.12 93 LEU A O 1
ATOM 757 N N . GLU A 1 94 ? 3.811 2.178 -8.517 1.00 94.88 94 GLU A N 1
ATOM 758 C CA . GLU A 1 94 ? 4.417 2.050 -7.187 1.00 94.88 94 GLU A CA 1
ATOM 759 C C . GLU A 1 94 ? 3.844 3.086 -6.218 1.00 94.88 94 GLU A C 1
ATOM 761 O O . GLU A 1 94 ? 3.349 2.714 -5.160 1.00 94.88 94 GLU A O 1
ATOM 766 N N . GLU A 1 95 ? 3.797 4.365 -6.608 1.00 97.31 95 GLU A N 1
ATOM 767 C CA . GLU A 1 95 ? 3.209 5.423 -5.772 1.00 97.31 95 GLU A CA 1
ATOM 768 C C . GLU A 1 95 ? 1.729 5.142 -5.461 1.00 97.31 95 GLU A C 1
ATOM 770 O O . GLU A 1 95 ? 1.271 5.319 -4.332 1.00 97.31 95 GLU A O 1
ATOM 775 N N . LEU A 1 96 ? 0.966 4.666 -6.451 1.00 96.31 96 LEU A N 1
ATOM 776 C CA . LEU A 1 96 ? -0.437 4.308 -6.253 1.00 96.31 96 LEU A CA 1
ATOM 777 C C . LEU A 1 96 ? -0.592 3.076 -5.351 1.00 96.31 96 LEU A C 1
ATOM 779 O O . LEU A 1 96 ? -1.503 3.042 -4.527 1.00 96.31 96 LEU A O 1
ATOM 783 N N . TYR A 1 97 ? 0.273 2.074 -5.503 1.00 97.19 97 TYR A N 1
ATOM 784 C CA . TYR A 1 97 ? 0.309 0.891 -4.648 1.00 97.19 97 TYR A CA 1
ATOM 785 C C . TYR A 1 97 ? 0.580 1.287 -3.193 1.00 97.19 97 TYR A C 1
ATOM 787 O O . TYR A 1 97 ? -0.192 0.916 -2.313 1.00 97.19 97 TYR A O 1
ATOM 795 N N . GLU A 1 98 ? 1.600 2.112 -2.948 1.00 96.62 98 GLU A N 1
ATOM 796 C CA . GLU A 1 98 ? 1.938 2.607 -1.610 1.00 96.62 98 GLU A CA 1
ATOM 797 C C . GLU A 1 98 ? 0.762 3.358 -0.976 1.00 96.62 98 GLU A C 1
ATOM 799 O O . GLU A 1 98 ? 0.375 3.057 0.152 1.00 96.62 98 GLU A O 1
ATOM 804 N N . GLN A 1 99 ? 0.121 4.263 -1.723 1.00 97.19 99 GLN A N 1
ATOM 805 C CA . GLN A 1 99 ? -1.064 4.987 -1.250 1.00 97.19 99 GLN A CA 1
ATOM 806 C C . GLN A 1 99 ? -2.209 4.047 -0.856 1.00 97.19 99 GLN A C 1
ATOM 808 O O . GLN A 1 99 ? -2.901 4.293 0.129 1.00 97.19 99 GLN A O 1
ATOM 813 N N . LYS A 1 100 ? -2.428 2.977 -1.625 1.00 96.00 100 LYS A N 1
ATOM 814 C CA . LYS A 1 100 ? -3.503 2.006 -1.382 1.00 96.00 100 LYS A CA 1
ATOM 815 C C . LYS A 1 100 ? -3.219 1.118 -0.177 1.00 96.00 100 LYS A C 1
ATOM 817 O O . LYS A 1 100 ? -4.142 0.820 0.579 1.00 96.00 100 LYS A O 1
ATOM 822 N N . VAL A 1 101 ? -1.960 0.729 0.007 1.00 96.94 101 VAL A N 1
ATOM 823 C CA . VAL A 1 101 ? -1.497 -0.018 1.182 1.00 96.94 101 VAL A CA 1
ATOM 824 C C . VAL A 1 101 ? -1.632 0.833 2.444 1.00 96.94 101 VAL A C 1
ATOM 826 O O . VAL A 1 101 ? -2.204 0.366 3.423 1.00 96.94 101 VAL A O 1
ATOM 829 N N . GLU A 1 102 ? -1.187 2.091 2.409 1.00 96.81 102 GLU A N 1
ATOM 830 C CA . GLU A 1 102 ? -1.352 3.040 3.520 1.00 96.81 102 GLU A CA 1
ATOM 831 C C . GLU A 1 102 ? -2.831 3.282 3.859 1.00 96.81 102 GLU A C 1
ATOM 833 O O . GLU A 1 102 ? -3.209 3.292 5.033 1.00 96.81 102 GLU A O 1
ATOM 838 N N . GLU A 1 103 ? -3.687 3.449 2.843 1.00 95.31 103 GLU A N 1
ATOM 839 C CA . GLU A 1 103 ? -5.133 3.613 3.032 1.00 95.31 103 GLU A CA 1
ATOM 840 C C . GLU A 1 103 ? -5.741 2.391 3.733 1.00 95.31 103 GLU A C 1
ATOM 842 O O . GLU A 1 103 ? -6.524 2.552 4.668 1.00 95.31 103 GLU A O 1
ATOM 847 N N . LEU A 1 104 ? -5.360 1.179 3.316 1.00 96.19 104 LEU A N 1
ATOM 848 C CA . LEU A 1 104 ? -5.834 -0.062 3.927 1.00 96.19 104 LEU A CA 1
ATOM 849 C C . LEU A 1 104 ? -5.396 -0.160 5.394 1.00 96.19 104 LEU A C 1
ATOM 851 O O . LEU A 1 104 ? -6.256 -0.299 6.263 1.00 96.19 104 LEU A O 1
ATOM 855 N N . LEU A 1 105 ? -4.098 0.014 5.662 1.00 95.69 105 LEU A N 1
ATOM 856 C CA . LEU A 1 105 ? -3.516 -0.017 7.008 1.00 95.69 105 LEU A CA 1
ATOM 857 C C . LEU A 1 105 ? -4.200 0.977 7.947 1.00 95.69 105 LEU A C 1
ATOM 859 O O . LEU A 1 105 ? -4.614 0.613 9.041 1.00 95.69 105 LEU A O 1
ATOM 863 N N . THR A 1 106 ? -4.408 2.212 7.491 1.00 94.88 106 THR A N 1
ATOM 864 C CA . THR A 1 106 ? -5.078 3.251 8.289 1.00 94.88 106 THR A CA 1
ATOM 865 C C . THR A 1 106 ? -6.503 2.835 8.682 1.00 94.88 106 THR A C 1
ATOM 867 O O . THR A 1 106 ? -6.983 3.152 9.774 1.00 94.88 106 THR A O 1
ATOM 870 N N . ILE A 1 107 ? -7.223 2.150 7.786 1.00 93.75 107 ILE A N 1
ATOM 871 C CA . ILE A 1 107 ? -8.588 1.688 8.057 1.00 93.75 107 ILE A CA 1
ATOM 872 C C . ILE A 1 107 ? -8.577 0.487 9.012 1.00 93.75 107 ILE A C 1
ATOM 874 O O . ILE A 1 107 ? -9.434 0.427 9.895 1.00 93.75 107 ILE A O 1
ATOM 878 N N . GLU A 1 108 ? -7.621 -0.431 8.866 1.00 93.44 108 GLU A N 1
ATOM 879 C CA . GLU A 1 108 ? -7.440 -1.588 9.753 1.00 93.44 108 GLU A CA 1
ATOM 880 C C . GLU A 1 108 ? -7.048 -1.165 11.173 1.00 93.44 108 GLU A C 1
ATOM 882 O O . GLU A 1 108 ? -7.687 -1.595 12.131 1.00 93.44 108 GLU A O 1
ATOM 887 N N . GLU A 1 109 ? -6.088 -0.246 11.319 1.00 92.50 109 GLU A N 1
ATOM 888 C CA . GLU A 1 109 ? -5.709 0.347 12.608 1.00 92.50 109 GLU A CA 1
ATOM 889 C C . GLU A 1 109 ? -6.924 0.976 13.296 1.00 92.50 109 GLU A C 1
ATOM 891 O O . GLU A 1 109 ? -7.193 0.742 14.474 1.00 92.50 109 GLU A O 1
ATOM 896 N N . LYS A 1 110 ? -7.730 1.732 12.542 1.00 90.75 110 LYS A N 1
ATOM 897 C CA . LYS A 1 110 ? -8.972 2.311 13.060 1.00 90.75 110 LYS A CA 1
ATOM 898 C C . LYS A 1 110 ? -9.973 1.238 13.493 1.00 90.75 110 LYS A C 1
ATOM 900 O O . LYS A 1 110 ? -10.716 1.468 14.446 1.00 90.75 110 LYS A O 1
ATOM 905 N N . GLU A 1 111 ? -10.063 0.115 12.783 1.00 91.06 111 GLU A N 1
ATOM 906 C CA . GLU A 1 111 ? -10.951 -0.991 13.150 1.00 91.06 111 GLU A CA 1
ATOM 907 C C . GLU A 1 111 ? -10.491 -1.668 14.447 1.00 91.06 111 GLU A C 1
ATOM 909 O O . GLU A 1 111 ? -11.325 -1.927 15.319 1.00 91.06 111 GLU A O 1
ATOM 914 N N . GLU A 1 112 ? -9.183 -1.869 14.611 1.00 89.19 112 GLU A N 1
ATOM 915 C CA . GLU A 1 112 ? -8.588 -2.416 15.832 1.00 89.19 112 GLU A CA 1
ATOM 916 C C . GLU A 1 112 ? -8.830 -1.499 17.040 1.00 89.19 112 GLU A C 1
ATOM 918 O O . GLU A 1 112 ? -9.347 -1.954 18.062 1.00 89.19 112 GLU A O 1
ATOM 923 N N . GLU A 1 113 ? -8.569 -0.196 16.901 1.00 87.88 113 GLU A N 1
ATOM 924 C CA . GLU A 1 113 ? -8.798 0.806 17.953 1.00 87.88 113 GLU A CA 1
ATOM 925 C C . GLU A 1 113 ? -10.258 0.812 18.438 1.00 87.88 113 GLU A C 1
ATOM 927 O O . GLU A 1 113 ? -10.533 0.988 19.624 1.00 87.88 113 GLU A O 1
ATOM 932 N N . ILE A 1 114 ? -11.213 0.580 17.529 1.00 85.88 114 ILE A N 1
ATOM 933 C CA . ILE A 1 114 ? -12.637 0.444 17.870 1.00 85.88 114 ILE A CA 1
ATOM 934 C C . ILE A 1 114 ? -12.911 -0.866 18.613 1.00 85.88 114 ILE A C 1
ATOM 936 O O . ILE A 1 114 ? -13.758 -0.893 19.503 1.00 85.88 114 ILE A O 1
ATOM 940 N N . GLY A 1 115 ? -12.248 -1.959 18.230 1.00 79.19 115 GLY A N 1
ATOM 941 C CA . GLY A 1 115 ? -12.387 -3.261 18.883 1.00 79.19 115 GLY A CA 1
ATOM 942 C C . GLY A 1 115 ? -11.791 -3.307 20.294 1.00 79.19 115 GLY A C 1
ATOM 943 O O . GLY A 1 115 ? -12.255 -4.092 21.121 1.00 79.19 115 GLY A O 1
ATOM 944 N N . LEU A 1 116 ? -10.791 -2.465 20.567 1.00 69.00 116 LEU A N 1
ATOM 945 C CA . LEU A 1 116 ? -10.142 -2.319 21.872 1.00 69.00 116 LEU A CA 1
ATOM 946 C C . LEU A 1 116 ? -10.865 -1.334 22.817 1.00 69.00 116 LEU A C 1
ATOM 948 O O . LEU A 1 116 ? -10.638 -1.399 24.028 1.00 69.00 116 LEU A O 1
ATOM 952 N N . SER A 1 117 ? -11.722 -0.444 22.290 1.00 56.25 117 SER A N 1
ATOM 953 C CA . SER A 1 117 ? -12.481 0.580 23.043 1.00 56.25 117 SER A CA 1
ATOM 954 C C . SER A 1 117 ? -13.829 0.100 23.582 1.00 56.25 117 SER A C 1
ATOM 956 O O . SER A 1 117 ? -14.162 0.453 24.737 1.00 56.25 117 SER A O 1
#

Radius of gyration: 26.58 Å; chains: 1; bounding box: 39×41×74 Å